Protein AF-A0A564YKG7-F1 (afdb_monomer)

Solvent-accessible surface area (backbone atoms only — not comparable to full-atom values): 9336 Å² total; per-residue (Å²): 109,69,66,60,52,50,51,50,54,52,35,52,55,52,32,69,45,23,55,72,31,90,76,61,44,78,62,88,45,63,47,64,56,39,18,54,8,56,54,52,36,49,40,49,22,56,75,68,75,46,90,70,88,72,75,79,60,101,71,80,46,73,68,45,15,39,49,20,32,40,50,39,52,49,44,40,38,72,76,66,64,47,84,74,76,94,68,52,47,66,47,40,49,69,27,40,61,72,52,46,53,51,52,53,50,53,51,55,51,52,59,54,45,49,63,57,48,49,53,53,50,51,55,51,55,63,65,62,67,77,77,77,86,79,85,88,78,88,77,92,78,85,88,83,84,88,83,88,84,87,87,85,92,132

Organism: Hymenolepis diminuta (NCBI:txid6216)

Structure (mmCIF, N/CA/C/O backbone):
data_AF-A0A564YKG7-F1
#
_entry.id   AF-A0A564YKG7-F1
#
loop_
_atom_site.group_PDB
_atom_site.id
_atom_site.type_symbol
_atom_site.label_atom_id
_atom_site.label_alt_id
_atom_site.label_comp_id
_atom_site.label_asym_id
_atom_site.label_entity_id
_atom_site.label_seq_id
_atom_site.pdbx_PDB_ins_code
_atom_site.Cartn_x
_atom_site.Cartn_y
_atom_site.Cartn_z
_atom_site.occupancy
_atom_site.B_iso_or_equiv
_atom_site.auth_seq_id
_atom_site.auth_comp_id
_atom_site.auth_asym_id
_atom_site.auth_atom_id
_atom_site.pdbx_PDB_model_num
ATOM 1 N N . GLU A 1 1 ? 18.132 -11.774 6.342 1.00 71.38 1 GLU A N 1
ATOM 2 C CA . GLU A 1 1 ? 17.190 -12.505 7.220 1.00 71.38 1 GLU A CA 1
ATOM 3 C C . GLU A 1 1 ? 16.064 -11.631 7.771 1.00 71.38 1 GLU A C 1
ATOM 5 O O . GLU A 1 1 ? 14.909 -11.943 7.517 1.00 71.38 1 GLU A O 1
ATOM 10 N N . GLN A 1 2 ? 16.363 -10.507 8.435 1.00 78.94 2 GLN A N 1
ATOM 11 C CA . GLN A 1 2 ? 15.334 -9.605 8.987 1.00 78.94 2 GLN A CA 1
ATOM 12 C C . GLN A 1 2 ? 14.319 -9.107 7.939 1.00 78.94 2 GLN A C 1
ATOM 14 O O . GLN A 1 2 ? 13.117 -9.179 8.175 1.00 78.94 2 GLN A O 1
ATOM 19 N N . GLU A 1 3 ? 14.773 -8.703 6.746 1.00 83.31 3 GLU A N 1
ATOM 20 C CA . GLU A 1 3 ? 13.881 -8.285 5.648 1.00 83.31 3 GLU A CA 1
ATOM 21 C C . GLU A 1 3 ? 12.915 -9.400 5.215 1.00 83.31 3 GLU A C 1
ATOM 23 O O . GLU A 1 3 ? 11.733 -9.156 4.995 1.00 83.31 3 GLU A O 1
ATOM 28 N N . ARG A 1 4 ? 13.394 -10.648 5.150 1.00 86.56 4 ARG A N 1
ATOM 29 C CA . ARG A 1 4 ? 12.584 -11.813 4.769 1.00 86.56 4 ARG A CA 1
ATOM 30 C C . ARG A 1 4 ? 11.471 -12.064 5.785 1.00 86.56 4 ARG A C 1
ATOM 32 O O . ARG A 1 4 ? 10.338 -12.350 5.399 1.00 86.56 4 ARG A O 1
ATOM 39 N N . ILE A 1 5 ? 11.797 -11.941 7.072 1.00 89.94 5 ILE A N 1
ATOM 40 C CA . ILE A 1 5 ? 10.836 -12.084 8.169 1.00 89.94 5 ILE A CA 1
ATOM 41 C C . ILE A 1 5 ? 9.810 -10.947 8.113 1.00 89.94 5 ILE A C 1
ATOM 43 O O . ILE A 1 5 ? 8.614 -11.227 8.100 1.00 89.94 5 ILE A O 1
ATOM 47 N N . GLN A 1 6 ? 10.253 -9.690 7.989 1.00 87.44 6 GLN A N 1
ATOM 48 C CA . GLN A 1 6 ? 9.356 -8.533 7.869 1.00 87.44 6 GLN A CA 1
ATOM 49 C C . GLN A 1 6 ? 8.428 -8.650 6.661 1.00 87.44 6 GLN A C 1
ATOM 51 O O . GLN A 1 6 ? 7.213 -8.532 6.810 1.00 87.44 6 GLN A O 1
ATOM 56 N N . LYS A 1 7 ? 8.977 -8.968 5.481 1.00 92.12 7 LYS A N 1
ATOM 57 C CA . LYS A 1 7 ? 8.200 -9.203 4.259 1.00 92.12 7 LYS A CA 1
ATOM 58 C C . LYS A 1 7 ? 7.117 -10.244 4.506 1.00 92.12 7 LYS A C 1
ATOM 60 O O . LYS A 1 7 ? 5.969 -10.010 4.142 1.00 92.12 7 LYS A O 1
ATOM 65 N N . LYS A 1 8 ? 7.450 -11.374 5.139 1.00 93.25 8 LYS A N 1
ATOM 66 C CA . LYS A 1 8 ? 6.479 -12.437 5.435 1.00 93.25 8 LYS A CA 1
ATOM 67 C C . LYS A 1 8 ? 5.382 -11.956 6.384 1.00 93.25 8 LYS A C 1
ATOM 69 O O . LYS A 1 8 ? 4.207 -12.175 6.103 1.00 93.25 8 LYS A O 1
ATOM 74 N N . THR A 1 9 ? 5.749 -11.277 7.468 1.00 94.88 9 THR A N 1
ATOM 75 C CA . THR A 1 9 ? 4.788 -10.731 8.435 1.00 94.88 9 THR A CA 1
ATOM 76 C C . THR A 1 9 ? 3.842 -9.732 7.774 1.00 94.88 9 THR A C 1
ATOM 78 O O . THR A 1 9 ? 2.628 -9.864 7.907 1.00 94.88 9 THR A O 1
ATOM 81 N N . PHE A 1 10 ? 4.372 -8.784 7.000 1.00 95.75 10 PHE A N 1
ATOM 82 C CA . PHE A 1 10 ? 3.563 -7.786 6.300 1.00 95.75 10 PHE A CA 1
ATOM 83 C C . PHE A 1 10 ? 2.703 -8.408 5.205 1.00 95.75 10 PHE A C 1
ATOM 85 O O . PHE A 1 10 ? 1.542 -8.045 5.076 1.00 95.75 10 PHE A O 1
ATOM 92 N N . THR A 1 11 ? 3.219 -9.391 4.467 1.00 96.62 11 THR A N 1
ATOM 93 C CA . THR A 1 11 ? 2.432 -10.123 3.461 1.00 96.62 11 THR A CA 1
ATOM 94 C C . THR A 1 11 ? 1.243 -10.828 4.108 1.00 96.62 11 THR A C 1
ATOM 96 O O . THR A 1 11 ? 0.119 -10.708 3.628 1.00 96.62 11 THR A O 1
ATOM 99 N N . ASN A 1 12 ? 1.469 -11.522 5.226 1.00 96.00 12 ASN A N 1
ATOM 100 C CA . ASN A 1 12 ? 0.398 -12.188 5.961 1.00 96.00 12 ASN A CA 1
ATOM 101 C C . ASN A 1 12 ? -0.634 -11.183 6.468 1.00 96.00 12 ASN A C 1
ATOM 103 O O . ASN A 1 12 ? -1.825 -11.411 6.286 1.00 96.00 12 ASN A O 1
ATOM 107 N N . TRP A 1 13 ? -0.185 -10.070 7.053 1.00 95.75 13 TRP A N 1
ATOM 108 C CA . TRP A 1 13 ? -1.078 -9.011 7.512 1.00 95.75 13 TRP A CA 1
ATOM 109 C C . TRP A 1 13 ? -1.899 -8.425 6.359 1.00 95.75 13 TRP A C 1
ATOM 111 O O . TRP A 1 13 ? -3.113 -8.366 6.458 1.00 95.75 13 TRP A O 1
ATOM 121 N N . VAL A 1 14 ? -1.291 -8.086 5.221 1.00 96.69 14 VAL A N 1
ATOM 122 C CA . VAL A 1 14 ? -2.030 -7.591 4.045 1.00 96.69 14 VAL A CA 1
ATOM 123 C C . VAL A 1 14 ? -3.079 -8.613 3.583 1.00 96.69 14 VAL A C 1
ATOM 125 O O . VAL A 1 14 ? -4.221 -8.249 3.299 1.00 96.69 14 VAL A O 1
ATOM 128 N N . ASN A 1 15 ? -2.731 -9.901 3.568 1.00 97.25 15 ASN A N 1
ATOM 129 C CA . ASN A 1 15 ? -3.637 -10.967 3.146 1.00 97.25 15 ASN A CA 1
ATOM 130 C C . ASN A 1 15 ? -4.844 -11.167 4.075 1.00 97.25 15 ASN A C 1
ATOM 132 O O . ASN A 1 15 ? -5.895 -11.577 3.584 1.00 97.25 15 ASN A O 1
ATOM 136 N N . THR A 1 16 ? -4.759 -10.858 5.377 1.00 95.88 16 THR A N 1
ATOM 137 C CA . THR A 1 16 ? -5.934 -10.962 6.270 1.00 95.88 16 THR A CA 1
ATOM 138 C C . THR A 1 16 ? -7.024 -9.948 5.915 1.00 95.88 16 THR A C 1
ATOM 140 O O . THR A 1 16 ? -8.202 -10.210 6.168 1.00 95.88 16 THR A O 1
ATOM 143 N N . TYR A 1 17 ? -6.655 -8.818 5.304 1.00 94.62 17 TYR A N 1
ATOM 144 C CA . TYR A 1 17 ? -7.596 -7.799 4.834 1.00 94.62 17 TYR A CA 1
ATOM 145 C C . TYR A 1 17 ? -7.992 -8.014 3.375 1.00 94.62 17 TYR A C 1
ATOM 147 O O . TYR A 1 17 ? -9.177 -7.954 3.061 1.00 94.62 17 TYR A O 1
ATOM 155 N N . LEU A 1 18 ? -7.053 -8.337 2.481 1.00 95.44 18 LEU A N 1
ATOM 156 C CA . LEU A 1 18 ? -7.394 -8.587 1.074 1.00 95.44 18 LEU A CA 1
ATOM 157 C C . LEU A 1 18 ? -8.314 -9.804 0.884 1.00 95.44 18 LEU A C 1
ATOM 159 O O . LEU A 1 18 ? -9.155 -9.789 -0.015 1.00 95.44 18 LEU A O 1
ATOM 163 N N . ALA A 1 19 ? -8.257 -10.794 1.781 1.00 95.62 19 ALA A N 1
ATOM 164 C CA . ALA A 1 19 ? -9.217 -11.898 1.809 1.00 95.62 19 ALA A CA 1
ATOM 165 C C . ALA A 1 19 ? -10.673 -11.439 2.040 1.00 95.62 19 ALA A C 1
ATOM 167 O O . ALA A 1 19 ? -11.602 -12.149 1.666 1.00 95.62 19 ALA A O 1
ATOM 168 N N . LYS A 1 20 ? -10.876 -10.262 2.652 1.00 93.56 20 LYS A N 1
ATOM 169 C CA . LYS A 1 20 ? -12.194 -9.648 2.889 1.00 93.56 20 LYS A CA 1
ATOM 170 C C . LYS A 1 20 ? -12.628 -8.716 1.751 1.00 93.56 20 LYS A C 1
ATOM 172 O O . LYS A 1 20 ? -13.766 -8.254 1.751 1.00 93.56 20 LYS A O 1
ATOM 177 N N . ALA A 1 21 ? -11.740 -8.407 0.803 1.00 91.94 21 ALA A N 1
ATOM 178 C CA . ALA A 1 21 ? -12.087 -7.594 -0.356 1.00 91.94 21 ALA A CA 1
ATOM 179 C C . ALA A 1 21 ? -13.103 -8.329 -1.249 1.00 91.94 21 ALA A C 1
ATOM 181 O O . ALA A 1 21 ? -13.201 -9.553 -1.224 1.00 91.94 21 ALA A O 1
ATOM 182 N N . ILE A 1 22 ? -13.854 -7.586 -2.069 1.00 86.88 22 ILE A N 1
ATOM 183 C CA . ILE A 1 22 ? -14.840 -8.163 -2.997 1.00 86.88 22 ILE A CA 1
ATOM 184 C C . ILE A 1 22 ? -14.491 -7.756 -4.439 1.00 86.88 22 ILE A C 1
ATOM 186 O O . ILE A 1 22 ? -14.588 -6.572 -4.771 1.00 86.88 22 ILE A O 1
ATOM 190 N N . PRO A 1 23 ? -14.048 -8.678 -5.318 1.00 89.69 23 PRO A N 1
ATOM 191 C CA . PRO A 1 23 ? -13.703 -10.076 -5.029 1.00 89.69 23 PRO A CA 1
ATOM 192 C C . PRO A 1 23 ? -12.478 -10.218 -4.099 1.00 89.69 23 PRO A C 1
ATOM 194 O O 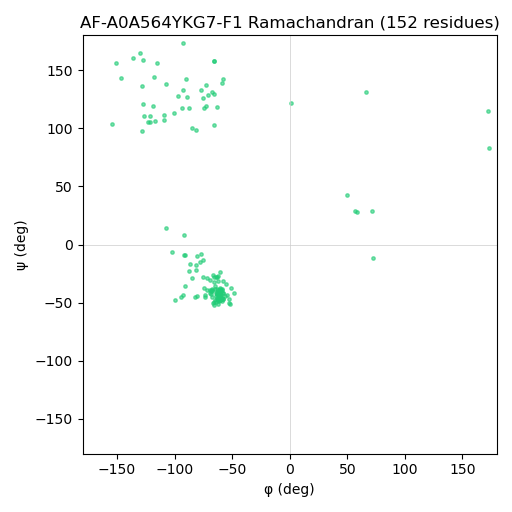. PRO A 1 23 ? -11.663 -9.287 -4.056 1.00 89.69 23 PRO A O 1
ATOM 197 N N . PRO A 1 24 ? -12.330 -11.364 -3.400 1.00 92.00 24 PRO A N 1
ATOM 198 C CA . PRO A 1 24 ? -11.158 -11.649 -2.575 1.00 92.00 24 PRO A CA 1
ATOM 199 C C . PRO A 1 24 ? -9.873 -11.599 -3.396 1.00 92.00 24 PRO A C 1
ATOM 201 O O . PRO A 1 24 ? -9.847 -12.037 -4.549 1.00 92.00 24 PRO A O 1
ATOM 204 N N . ASP A 1 25 ? -8.811 -11.075 -2.796 1.00 93.94 25 ASP A N 1
ATOM 205 C CA . ASP A 1 25 ? -7.505 -10.936 -3.436 1.00 93.94 25 ASP A CA 1
ATOM 206 C C . ASP A 1 25 ? -6.393 -11.372 -2.474 1.00 93.94 25 ASP A C 1
ATOM 208 O O . ASP A 1 25 ? -6.593 -11.443 -1.260 1.00 93.94 25 ASP A O 1
ATOM 212 N N . TYR A 1 26 ? -5.218 -11.685 -3.018 1.00 94.75 26 TYR A N 1
ATOM 213 C CA . TYR A 1 26 ? -4.078 -12.168 -2.246 1.00 94.75 26 TYR A CA 1
ATOM 214 C C . TYR A 1 26 ? -2.755 -11.697 -2.851 1.00 94.75 26 TYR A C 1
ATOM 216 O O . TYR A 1 26 ? -2.559 -11.667 -4.066 1.00 94.75 26 TYR A O 1
ATOM 224 N N . VAL A 1 27 ? -1.811 -11.386 -1.972 1.00 96.31 27 VAL A N 1
ATOM 225 C CA . VAL A 1 27 ? -0.412 -11.094 -2.278 1.00 96.31 27 VAL A CA 1
ATOM 226 C C . VAL A 1 27 ? 0.416 -12.356 -2.056 1.00 96.31 27 VAL A C 1
ATOM 228 O O . VAL A 1 27 ? 0.378 -12.957 -0.979 1.00 96.31 27 VAL A O 1
ATOM 231 N N . ARG A 1 28 ? 1.197 -12.741 -3.068 1.00 94.19 28 ARG A N 1
ATOM 232 C CA . ARG A 1 28 ? 2.205 -13.808 -2.994 1.00 94.19 28 ARG A CA 1
ATOM 233 C C . ARG A 1 28 ? 3.594 -13.219 -2.810 1.00 94.19 28 ARG A C 1
ATOM 235 O O . ARG A 1 28 ? 4.332 -13.651 -1.927 1.00 94.19 28 ARG A O 1
ATOM 242 N N . ASP A 1 29 ? 3.930 -12.213 -3.612 1.00 94.50 29 ASP A N 1
ATOM 243 C CA . ASP A 1 29 ? 5.152 -11.435 -3.461 1.00 94.50 29 ASP A CA 1
ATOM 244 C C . ASP A 1 29 ? 4.807 -9.960 -3.275 1.00 94.50 29 ASP A C 1
ATOM 246 O O . ASP A 1 29 ? 4.482 -9.256 -4.227 1.00 94.50 29 ASP A O 1
ATOM 250 N N . LEU A 1 30 ? 4.948 -9.478 -2.038 1.00 95.12 30 LEU A N 1
ATOM 251 C CA . LEU A 1 30 ? 4.651 -8.095 -1.671 1.00 95.12 30 LEU A CA 1
ATOM 252 C C . LEU A 1 30 ? 5.324 -7.050 -2.567 1.00 95.12 30 LEU A C 1
ATOM 254 O O . LEU A 1 30 ? 4.717 -6.026 -2.856 1.00 95.12 30 LEU A O 1
ATOM 258 N N . PHE A 1 31 ? 6.557 -7.287 -3.018 1.00 95.12 31 PHE A N 1
ATOM 259 C CA . PHE A 1 31 ? 7.302 -6.297 -3.800 1.00 95.12 31 PHE A CA 1
ATOM 260 C C . PHE A 1 31 ? 6.906 -6.289 -5.269 1.00 95.12 31 PHE A C 1
ATOM 262 O O . PHE A 1 31 ? 7.128 -5.287 -5.939 1.00 95.12 31 PHE A O 1
ATOM 269 N N . MET A 1 32 ? 6.327 -7.381 -5.770 1.00 94.94 32 MET A N 1
ATOM 270 C CA . MET A 1 32 ? 5.852 -7.476 -7.149 1.00 94.94 32 MET A CA 1
ATOM 271 C C . MET A 1 32 ? 4.367 -7.135 -7.250 1.00 94.94 32 MET A C 1
ATOM 273 O O . MET A 1 32 ? 3.972 -6.343 -8.101 1.00 94.94 32 MET A O 1
ATOM 277 N N . ASP A 1 33 ? 3.555 -7.669 -6.343 1.00 95.44 33 ASP A N 1
ATOM 278 C CA . ASP A 1 33 ? 2.096 -7.613 -6.426 1.00 95.44 33 ASP A CA 1
ATOM 279 C C . ASP A 1 33 ? 1.504 -6.256 -6.016 1.00 95.44 33 ASP A C 1
ATOM 281 O O . ASP A 1 33 ? 0.335 -6.007 -6.302 1.00 95.44 33 ASP A O 1
ATOM 285 N N . ILE A 1 34 ? 2.281 -5.394 -5.347 1.00 94.75 34 ILE A N 1
ATOM 286 C CA . ILE A 1 34 ? 1.888 -4.019 -4.978 1.00 94.75 34 ILE A CA 1
ATOM 287 C C . ILE A 1 34 ? 2.190 -3.008 -6.097 1.00 94.75 34 ILE A C 1
ATOM 289 O O . ILE A 1 34 ? 1.641 -1.907 -6.094 1.00 94.75 34 ILE A O 1
ATOM 293 N N . ARG A 1 35 ? 3.042 -3.361 -7.068 1.00 95.19 35 ARG A N 1
ATOM 294 C CA . ARG A 1 35 ? 3.593 -2.417 -8.059 1.00 95.19 35 ARG A CA 1
ATOM 295 C C . ARG A 1 35 ? 2.541 -1.779 -8.957 1.00 95.19 35 ARG A C 1
ATOM 297 O O . ARG A 1 35 ? 2.731 -0.651 -9.395 1.00 95.19 35 ARG A O 1
ATOM 304 N N . ASP A 1 36 ? 1.458 -2.495 -9.241 1.00 93.06 36 ASP A N 1
ATOM 305 C CA . ASP A 1 36 ? 0.355 -2.000 -10.070 1.00 93.06 36 ASP A CA 1
ATOM 306 C C . ASP A 1 36 ? -0.575 -1.019 -9.334 1.00 93.06 36 ASP A C 1
ATOM 308 O O . ASP A 1 36 ? -1.466 -0.423 -9.947 1.00 93.06 36 ASP A O 1
ATOM 312 N N . GLY A 1 37 ? -0.376 -0.869 -8.019 1.00 93.94 37 GLY A N 1
ATOM 313 C CA . GLY A 1 37 ? -1.169 -0.046 -7.115 1.00 93.94 37 GLY A CA 1
ATOM 314 C C . GLY A 1 37 ? -2.557 -0.606 -6.800 1.00 93.94 37 GLY A C 1
ATOM 315 O O . GLY A 1 37 ? -3.189 -0.141 -5.856 1.00 93.94 37 GLY A O 1
ATOM 316 N N . VAL A 1 38 ? -3.038 -1.627 -7.514 1.00 95.25 38 VAL A N 1
ATOM 317 C CA . VAL A 1 38 ? -4.417 -2.117 -7.379 1.00 95.25 38 VAL A CA 1
ATOM 318 C C . VAL A 1 38 ? -4.623 -2.735 -6.004 1.00 95.25 38 VAL A C 1
ATOM 320 O O . VAL A 1 38 ? -5.559 -2.367 -5.297 1.00 95.25 38 VAL A O 1
ATOM 323 N N . LYS A 1 39 ? -3.731 -3.638 -5.583 1.00 95.44 39 LYS A N 1
ATOM 324 C CA . LYS A 1 39 ? -3.843 -4.285 -4.264 1.00 95.44 39 LYS A CA 1
ATOM 325 C C . LYS A 1 39 ? -3.670 -3.301 -3.118 1.00 95.44 39 LYS A C 1
ATOM 327 O O . LYS A 1 39 ? -4.303 -3.463 -2.081 1.00 95.44 39 LYS A O 1
ATOM 332 N N . LEU A 1 40 ? -2.855 -2.267 -3.319 1.00 95.81 40 LEU A N 1
ATOM 333 C CA . LEU A 1 40 ? -2.680 -1.200 -2.343 1.00 95.81 40 LEU A CA 1
ATOM 334 C C . LEU A 1 40 ? -3.984 -0.418 -2.154 1.00 95.81 40 LEU A C 1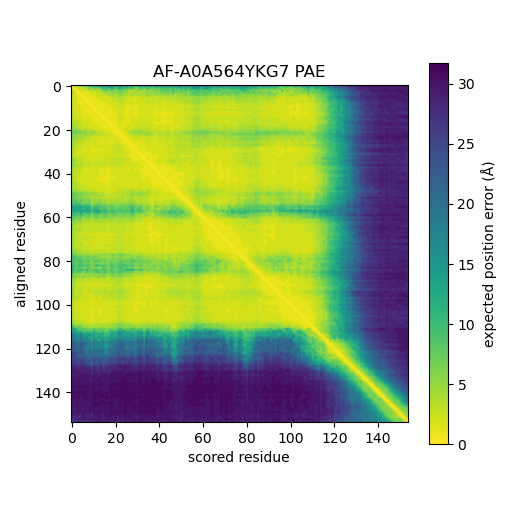
ATOM 336 O O . LEU A 1 40 ? -4.420 -0.236 -1.023 1.00 95.81 40 LEU A O 1
ATOM 340 N N . VAL A 1 41 ? -4.641 -0.020 -3.246 1.00 95.62 41 VAL A N 1
ATOM 341 C CA . VAL A 1 41 ? -5.935 0.668 -3.168 1.00 95.62 41 VAL A CA 1
ATOM 342 C C . VAL A 1 41 ? -6.987 -0.233 -2.520 1.00 95.62 41 VAL A C 1
ATOM 344 O O . VAL A 1 41 ? -7.627 0.190 -1.565 1.00 95.62 41 VAL A O 1
ATOM 347 N N . ARG A 1 42 ? -7.103 -1.500 -2.942 1.00 95.31 42 ARG A N 1
ATOM 348 C CA . ARG A 1 42 ? -8.059 -2.460 -2.353 1.00 95.31 42 ARG A CA 1
ATOM 349 C C . ARG A 1 42 ? -7.843 -2.682 -0.858 1.00 95.31 42 ARG A C 1
ATOM 351 O O . ARG A 1 42 ? -8.806 -2.805 -0.108 1.00 95.31 42 ARG A O 1
ATOM 358 N N . LEU A 1 43 ? -6.588 -2.744 -0.420 1.00 95.94 43 LEU A N 1
ATOM 359 C CA . LEU A 1 43 ? -6.246 -2.841 0.996 1.00 95.94 43 LEU A CA 1
ATOM 360 C C . LEU A 1 43 ? -6.789 -1.629 1.763 1.00 95.94 43 LEU A C 1
ATOM 362 O O . LEU A 1 43 ? -7.424 -1.801 2.801 1.00 95.94 43 LEU A O 1
ATOM 366 N N . LEU A 1 44 ? -6.579 -0.420 1.237 1.00 94.69 44 LEU A N 1
ATOM 367 C CA . LEU A 1 44 ? -7.090 0.808 1.845 1.00 94.69 44 LEU A CA 1
ATOM 368 C C . LEU A 1 44 ? -8.616 0.860 1.846 1.00 94.69 44 LEU A C 1
ATOM 370 O O . LEU A 1 44 ? -9.184 1.290 2.842 1.00 94.69 44 LEU A O 1
ATOM 374 N N . GLU A 1 45 ? -9.276 0.384 0.789 1.00 94.12 45 GLU A N 1
ATOM 375 C CA . GLU A 1 45 ? -10.738 0.281 0.743 1.00 94.12 45 GLU A CA 1
ATOM 376 C C . GLU A 1 45 ? -11.283 -0.583 1.882 1.00 94.12 45 GLU A C 1
ATOM 378 O O . GLU A 1 45 ? -12.213 -0.171 2.570 1.00 94.12 45 GLU A O 1
ATOM 383 N N . VAL A 1 46 ? -10.687 -1.760 2.107 1.00 94.38 46 VAL A N 1
ATOM 384 C CA . VAL A 1 46 ? -11.111 -2.679 3.175 1.00 94.38 46 VAL A CA 1
ATOM 385 C C . VAL A 1 46 ? -10.800 -2.112 4.558 1.00 94.38 46 VAL A C 1
ATOM 387 O O . VAL A 1 46 ? -11.622 -2.226 5.460 1.00 94.38 46 VAL A O 1
ATOM 390 N N . LEU A 1 47 ? -9.622 -1.513 4.744 1.00 92.25 47 LEU A N 1
ATOM 391 C CA . LEU A 1 47 ? -9.218 -0.949 6.034 1.00 92.25 47 LEU A CA 1
ATOM 392 C C . LEU A 1 47 ? -10.058 0.267 6.428 1.00 92.25 47 LEU A C 1
ATOM 394 O O . LEU A 1 47 ? -10.361 0.462 7.601 1.00 92.25 47 LEU A O 1
ATOM 398 N N . ALA A 1 48 ? -10.396 1.111 5.456 1.00 90.44 48 ALA A N 1
ATOM 399 C CA . ALA A 1 48 ? -11.132 2.344 5.682 1.00 90.44 48 ALA A CA 1
ATOM 400 C C . ALA A 1 48 ? -12.650 2.200 5.556 1.00 90.44 48 ALA A C 1
ATOM 402 O O . ALA A 1 48 ? -13.344 3.170 5.852 1.00 90.44 48 ALA A O 1
ATOM 403 N N . ASP A 1 49 ? -13.127 1.052 5.076 1.00 90.88 49 ASP A N 1
ATOM 404 C CA . ASP A 1 49 ? -14.511 0.803 4.667 1.00 90.88 49 ASP A CA 1
ATOM 405 C C . ASP A 1 49 ? -15.062 1.883 3.713 1.00 90.88 49 ASP A C 1
ATOM 407 O O . ASP A 1 49 ? -16.184 2.371 3.826 1.00 90.88 49 ASP A O 1
ATOM 411 N N . VAL A 1 50 ? -14.233 2.293 2.748 1.00 91.06 50 VAL A N 1
ATOM 412 C CA . VAL A 1 50 ? -14.593 3.268 1.704 1.00 91.06 50 VAL A CA 1
ATOM 413 C C . VAL A 1 50 ? -14.286 2.705 0.326 1.00 91.06 50 VAL A C 1
ATOM 415 O O . VAL A 1 50 ? -13.467 1.804 0.175 1.00 91.06 50 VAL A O 1
ATOM 418 N N . ARG A 1 51 ? -14.936 3.242 -0.708 1.00 90.50 51 ARG A N 1
ATOM 419 C CA . ARG A 1 51 ? -14.588 2.936 -2.100 1.00 90.50 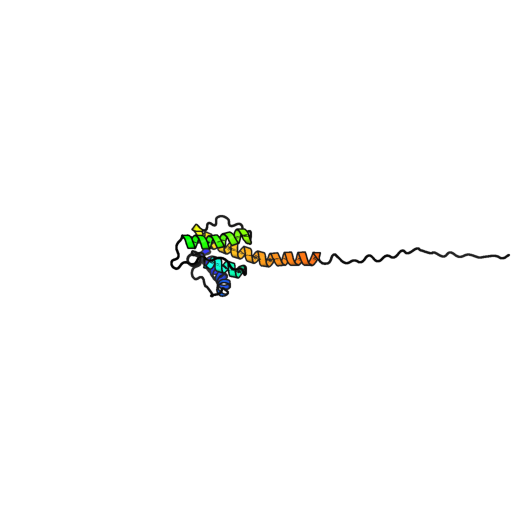51 ARG A CA 1
ATOM 420 C C . ARG A 1 51 ? -13.604 3.963 -2.626 1.00 90.50 51 ARG A C 1
ATOM 422 O O . ARG A 1 51 ? -13.816 5.164 -2.462 1.00 90.50 51 ARG A O 1
ATOM 429 N N . LEU A 1 52 ? -12.549 3.479 -3.265 1.00 91.12 52 LEU A N 1
ATOM 430 C CA . LEU A 1 52 ? -11.514 4.301 -3.868 1.00 91.12 52 LEU A CA 1
ATOM 431 C C . LEU A 1 52 ? -11.487 4.056 -5.378 1.00 91.12 52 LEU A C 1
ATOM 433 O O . LEU A 1 52 ? -11.735 2.938 -5.832 1.00 91.12 52 LEU A O 1
ATOM 437 N N . PRO A 1 53 ? -11.209 5.092 -6.183 1.00 89.50 53 PRO A N 1
ATOM 438 C CA . PRO A 1 53 ? -11.093 4.909 -7.618 1.00 89.50 53 PRO A CA 1
ATOM 439 C C . PRO A 1 53 ? -9.881 4.019 -7.923 1.00 89.50 53 PRO A C 1
ATOM 441 O O . PRO A 1 53 ? -8.783 4.259 -7.430 1.00 89.50 53 PRO A O 1
ATOM 444 N N . ILE A 1 54 ? -10.092 2.985 -8.738 1.00 90.31 54 ILE A N 1
ATOM 445 C CA . ILE A 1 54 ? -9.029 2.118 -9.254 1.00 90.31 54 ILE A CA 1
ATOM 446 C C . ILE A 1 54 ? -9.039 2.244 -10.771 1.00 90.31 54 ILE A C 1
ATOM 448 O O . ILE A 1 54 ? -10.022 1.881 -11.421 1.00 90.31 54 ILE A O 1
ATOM 452 N N . GLU A 1 55 ? -7.934 2.701 -11.345 1.00 85.69 55 GLU A N 1
ATOM 453 C CA . GLU A 1 55 ? -7.718 2.642 -12.781 1.00 85.69 55 GLU A CA 1
ATOM 454 C C . GLU A 1 55 ? -7.446 1.202 -13.210 1.00 85.69 55 GLU A C 1
ATOM 456 O O . GLU A 1 55 ? -6.483 0.554 -12.782 1.00 85.69 55 GLU A O 1
ATOM 461 N N . ARG A 1 56 ? -8.320 0.700 -14.084 1.00 84.44 56 ARG A N 1
ATOM 462 C CA . ARG A 1 56 ? -8.180 -0.595 -14.744 1.00 84.44 56 ARG A CA 1
ATOM 463 C C . ARG A 1 56 ? -8.315 -0.384 -16.242 1.00 84.44 56 ARG A C 1
ATOM 465 O O . ARG A 1 56 ? -9.346 0.088 -16.710 1.00 84.44 56 ARG A O 1
ATOM 472 N N . ALA A 1 57 ? -7.282 -0.758 -16.983 1.00 81.88 57 ALA A N 1
ATOM 473 C CA . ALA A 1 57 ? -7.284 -0.755 -18.439 1.00 81.88 57 ALA A CA 1
ATOM 474 C C . ALA A 1 57 ? -7.160 -2.190 -18.963 1.00 81.88 57 ALA A C 1
ATOM 476 O O . ALA A 1 57 ? -6.608 -3.056 -18.283 1.00 81.88 57 ALA A O 1
ATOM 477 N N . SER A 1 58 ? -7.620 -2.436 -20.196 1.00 81.94 58 SER A N 1
ATOM 478 C CA . SER A 1 58 ? -7.424 -3.737 -20.860 1.00 81.94 58 SER A CA 1
ATOM 479 C C . SER A 1 58 ? -5.941 -4.098 -20.988 1.00 81.94 58 SER A C 1
ATOM 481 O O . SER A 1 58 ? -5.595 -5.275 -20.966 1.00 81.94 58 SER A O 1
ATOM 483 N N . VAL A 1 59 ? -5.074 -3.090 -21.124 1.00 86.31 59 VAL A N 1
ATOM 484 C CA . VAL A 1 59 ? -3.619 -3.234 -21.085 1.00 86.31 59 VAL A CA 1
ATOM 485 C C . VAL A 1 59 ? -3.089 -2.258 -20.049 1.00 86.31 59 VAL A C 1
ATOM 487 O O . VAL A 1 59 ? -3.138 -1.040 -20.229 1.00 86.31 59 VAL A O 1
ATOM 490 N N . MET A 1 60 ? -2.596 -2.793 -18.938 1.00 89.69 60 MET A N 1
ATOM 491 C CA . MET A 1 60 ? -1.996 -1.969 -17.903 1.00 89.69 60 MET A CA 1
ATOM 492 C C . MET A 1 60 ? -0.628 -1.450 -18.354 1.00 89.69 60 MET A C 1
ATOM 494 O O . MET A 1 60 ? 0.183 -2.177 -18.923 1.00 89.69 60 MET A O 1
ATOM 498 N N . GLN A 1 61 ? -0.379 -0.171 -18.082 1.00 91.19 61 GLN A N 1
ATOM 499 C CA . GLN A 1 61 ? 0.861 0.522 -18.412 1.00 91.19 61 GLN A CA 1
ATOM 500 C C . GLN A 1 61 ? 1.370 1.239 -17.167 1.00 91.19 61 GLN A C 1
ATOM 502 O O . GLN A 1 61 ? 0.626 1.458 -16.211 1.00 91.19 61 GLN A O 1
ATOM 507 N N . ARG A 1 62 ? 2.640 1.653 -17.192 1.00 92.25 62 ARG A N 1
ATOM 508 C CA . ARG A 1 62 ? 3.281 2.321 -16.053 1.00 92.25 62 ARG A CA 1
ATOM 509 C C . ARG A 1 62 ? 2.523 3.570 -15.585 1.00 92.25 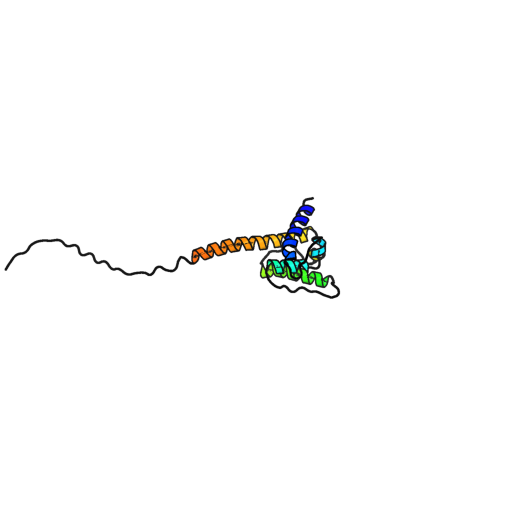62 ARG A C 1
ATOM 511 O O . ARG A 1 62 ? 2.494 3.828 -14.388 1.00 92.25 62 ARG A O 1
ATOM 518 N N . ALA A 1 63 ? 1.891 4.309 -16.498 1.00 92.38 63 ALA A N 1
ATOM 519 C CA . ALA A 1 63 ? 1.057 5.459 -16.148 1.00 92.38 63 ALA A CA 1
ATOM 520 C C . ALA A 1 63 ? -0.129 5.061 -15.248 1.00 92.38 63 ALA A C 1
ATOM 522 O O . ALA A 1 63 ? -0.328 5.682 -14.209 1.00 92.38 63 ALA A O 1
ATOM 523 N N . HIS A 1 64 ? -0.831 3.971 -15.578 1.00 93.50 64 HIS A N 1
ATOM 524 C CA . HIS A 1 64 ? -1.925 3.438 -14.758 1.00 93.50 64 HIS A CA 1
ATOM 525 C C . HIS A 1 64 ? -1.431 2.976 -13.376 1.00 93.50 64 HIS A C 1
ATOM 527 O O . HIS A 1 64 ? -2.083 3.216 -12.364 1.00 93.50 64 HIS A O 1
ATOM 533 N N . TYR A 1 65 ? -0.242 2.361 -13.307 1.00 94.88 65 TYR A N 1
ATOM 534 C CA . TYR A 1 65 ? 0.367 1.964 -12.029 1.00 94.88 65 TYR A CA 1
ATOM 535 C C . TYR A 1 65 ? 0.655 3.173 -11.144 1.00 94.88 65 TYR A C 1
ATOM 537 O O . TYR A 1 65 ? 0.294 3.190 -9.969 1.00 94.88 65 TYR A O 1
ATOM 545 N N . LEU A 1 66 ? 1.270 4.206 -11.724 1.00 95.25 66 LEU A N 1
ATOM 546 C CA . LEU A 1 66 ? 1.546 5.456 -11.026 1.00 95.25 66 LEU A CA 1
ATOM 547 C C . LEU A 1 66 ? 0.261 6.121 -10.541 1.00 95.25 66 LEU A C 1
ATOM 549 O O . LEU A 1 66 ? 0.242 6.598 -9.410 1.00 95.25 66 LEU A O 1
ATOM 553 N N . SER A 1 67 ? -0.796 6.124 -11.357 1.00 95.44 67 SER A N 1
ATOM 554 C CA . SER A 1 67 ? -2.088 6.700 -10.978 1.00 95.44 67 SER A CA 1
ATOM 555 C C . SER A 1 67 ? -2.699 5.967 -9.783 1.00 95.44 67 SER A C 1
ATOM 557 O O . SER A 1 67 ? -2.957 6.589 -8.756 1.00 95.44 67 SER A O 1
ATOM 559 N N . ASN A 1 68 ? -2.797 4.633 -9.836 1.00 95.81 68 ASN A N 1
ATOM 560 C CA . ASN A 1 68 ? -3.321 3.825 -8.729 1.00 95.81 68 ASN A CA 1
ATOM 561 C C . ASN A 1 68 ? -2.520 4.001 -7.434 1.00 95.81 68 ASN A C 1
ATOM 563 O O . ASN A 1 68 ? -3.089 4.184 -6.356 1.00 95.81 68 ASN A O 1
ATOM 567 N N . VAL A 1 69 ? -1.186 3.964 -7.525 1.00 96.31 69 VAL A N 1
ATOM 568 C CA . VAL A 1 69 ? -0.325 4.199 -6.361 1.00 96.31 69 VAL A CA 1
ATOM 569 C C . VAL A 1 69 ? -0.531 5.616 -5.830 1.00 96.31 69 VAL A C 1
ATOM 571 O O . VAL A 1 69 ? -0.669 5.790 -4.622 1.00 96.31 69 VAL A O 1
ATOM 574 N N . LYS A 1 70 ? -0.599 6.624 -6.704 1.00 95.25 70 LYS A N 1
ATOM 575 C CA . LYS A 1 70 ? -0.847 8.011 -6.305 1.00 95.25 70 LYS A CA 1
ATOM 576 C C . LYS A 1 70 ? -2.184 8.143 -5.579 1.00 95.25 70 LYS A C 1
ATOM 578 O O . LYS A 1 70 ? -2.199 8.721 -4.502 1.00 95.25 70 LYS A O 1
ATOM 583 N N . THR A 1 71 ? -3.261 7.541 -6.081 1.00 95.31 71 THR A N 1
ATOM 584 C CA . THR A 1 71 ? -4.561 7.519 -5.393 1.00 95.31 71 THR A CA 1
ATOM 585 C C . THR A 1 71 ? -4.447 6.968 -3.973 1.00 95.31 71 THR A C 1
ATOM 587 O O . THR A 1 71 ? -5.005 7.545 -3.040 1.00 95.31 71 THR A O 1
ATOM 590 N N . ALA A 1 72 ? -3.698 5.879 -3.785 1.00 95.19 72 ALA A N 1
ATOM 591 C CA . ALA A 1 72 ? -3.466 5.321 -2.459 1.00 95.19 72 ALA A CA 1
ATOM 592 C C . ALA A 1 72 ? -2.679 6.280 -1.545 1.00 95.19 72 ALA A C 1
ATOM 594 O O . ALA A 1 72 ? -3.051 6.468 -0.386 1.00 95.19 72 ALA A O 1
ATOM 595 N N . LEU A 1 73 ? -1.612 6.911 -2.046 1.00 94.75 73 LEU A N 1
ATOM 596 C CA . LEU A 1 73 ? -0.811 7.852 -1.251 1.00 94.75 73 LEU A CA 1
ATOM 597 C C . LEU A 1 73 ? -1.582 9.141 -0.922 1.00 94.75 73 LEU A C 1
ATOM 599 O O . LEU A 1 73 ? -1.516 9.627 0.210 1.00 94.75 73 LEU A O 1
ATOM 603 N N . ASP A 1 74 ? -2.349 9.668 -1.874 1.00 93.81 74 ASP A N 1
ATOM 604 C CA . ASP A 1 74 ? -3.212 10.834 -1.679 1.00 93.81 74 ASP A CA 1
ATOM 605 C C . ASP A 1 74 ? -4.270 10.523 -0.615 1.00 93.81 74 ASP A C 1
ATOM 607 O O . ASP A 1 74 ? -4.473 11.303 0.309 1.00 93.81 74 ASP A O 1
ATOM 611 N N . PHE A 1 75 ? -4.879 9.334 -0.642 1.00 93.56 75 PHE A N 1
ATOM 612 C CA . PHE A 1 75 ? -5.806 8.917 0.409 1.00 93.56 75 PHE A CA 1
ATOM 613 C C . PHE A 1 75 ? -5.150 8.916 1.803 1.00 93.56 75 PHE A C 1
ATOM 615 O O . PHE A 1 75 ? -5.708 9.457 2.763 1.00 93.56 75 PHE A O 1
ATOM 622 N N . LEU A 1 76 ? -3.947 8.349 1.919 1.00 91.62 76 LEU A N 1
ATOM 623 C CA . LEU A 1 76 ? -3.202 8.284 3.181 1.00 91.62 76 LEU A CA 1
ATOM 624 C C . LEU A 1 76 ? -2.834 9.679 3.716 1.00 91.62 76 LEU A C 1
ATOM 626 O O . LEU A 1 76 ? -2.953 9.950 4.912 1.00 91.62 76 LEU A O 1
ATOM 630 N N . THR A 1 77 ? -2.425 10.590 2.841 1.00 90.38 77 THR A N 1
ATOM 631 C CA . THR A 1 77 ? -2.015 11.948 3.231 1.00 90.38 77 THR A CA 1
ATOM 632 C C . THR A 1 77 ? -3.208 12.880 3.454 1.00 90.38 77 THR A C 1
ATOM 634 O O . THR A 1 77 ? -3.266 13.594 4.455 1.00 90.38 77 THR A O 1
ATOM 637 N N . GLU A 1 78 ? -4.204 12.866 2.574 1.00 88.88 78 GLU A N 1
ATOM 638 C CA . GLU A 1 78 ? -5.324 13.803 2.615 1.00 88.88 78 GLU A CA 1
ATOM 639 C C . GLU A 1 78 ? -6.408 13.382 3.604 1.00 88.88 78 GLU A C 1
ATOM 641 O O . GLU A 1 78 ? -6.896 14.231 4.361 1.00 88.88 78 GLU A O 1
ATOM 646 N N . LYS A 1 79 ? -6.786 12.095 3.608 1.00 86.25 79 LYS A N 1
ATOM 647 C CA . LYS A 1 79 ? -7.891 11.574 4.430 1.00 86.25 79 LYS A CA 1
ATOM 648 C C . LYS A 1 79 ? -7.427 11.079 5.790 1.00 86.25 79 LYS A C 1
ATOM 650 O O . LYS A 1 79 ? -8.163 11.248 6.754 1.00 86.25 79 LYS A O 1
ATOM 655 N N . ARG A 1 80 ? -6.234 10.484 5.874 1.00 81.94 80 ARG A N 1
ATOM 656 C CA . ARG A 1 80 ? -5.672 9.962 7.135 1.00 81.94 80 ARG A CA 1
ATOM 657 C C . ARG A 1 80 ? -4.609 10.863 7.767 1.00 81.94 80 ARG A C 1
ATOM 659 O O . ARG A 1 80 ? -4.193 10.604 8.886 1.00 81.94 80 ARG A O 1
ATOM 666 N N . LYS A 1 81 ? -4.191 11.943 7.092 1.00 84.62 81 LYS A N 1
ATOM 667 C CA . LYS A 1 81 ? -3.175 12.897 7.591 1.00 84.62 81 LYS A CA 1
ATOM 668 C C . LYS A 1 81 ? -1.833 12.242 7.945 1.00 84.62 81 LYS A C 1
ATOM 670 O O . LYS A 1 81 ? -1.082 12.757 8.772 1.00 84.62 81 LYS A O 1
ATOM 675 N N . ILE A 1 82 ? -1.498 11.136 7.280 1.00 86.75 82 ILE A N 1
ATOM 676 C CA . ILE A 1 82 ? -0.233 10.426 7.475 1.00 86.75 82 ILE A CA 1
ATOM 677 C C . ILE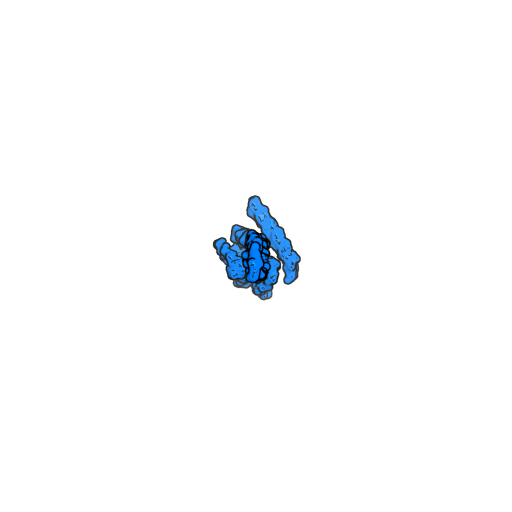 A 1 82 ? 0.883 11.191 6.763 1.00 86.75 82 ILE A C 1
ATOM 679 O O . ILE A 1 82 ? 0.762 11.554 5.594 1.00 86.75 82 ILE A O 1
ATOM 683 N N . LYS A 1 83 ? 2.009 11.404 7.450 1.00 81.94 83 LYS A N 1
ATOM 684 C CA . LYS A 1 83 ? 3.218 11.972 6.842 1.00 81.94 83 LYS A CA 1
ATOM 685 C C . LYS A 1 83 ? 4.035 10.866 6.183 1.00 81.94 83 LYS A C 1
ATOM 687 O O . LYS A 1 83 ? 4.776 10.152 6.852 1.00 81.94 83 LYS A O 1
ATOM 692 N N . LEU A 1 84 ? 3.911 10.747 4.866 1.00 86.62 84 LEU A N 1
ATOM 693 C CA . LEU A 1 84 ? 4.729 9.840 4.066 1.00 86.62 84 LEU A CA 1
ATOM 694 C C . LEU A 1 84 ? 6.092 10.492 3.788 1.00 86.62 84 LEU A C 1
ATOM 696 O O . LEU A 1 84 ? 6.219 11.341 2.909 1.00 86.62 84 LEU A O 1
ATOM 700 N N . VAL A 1 85 ? 7.115 10.131 4.563 1.00 82.69 85 VAL A N 1
ATOM 701 C CA . VAL A 1 85 ? 8.480 10.650 4.381 1.00 82.69 85 VAL A CA 1
ATOM 702 C C . VAL A 1 85 ? 9.239 9.744 3.416 1.00 82.69 85 VAL A C 1
ATOM 704 O O . VAL A 1 85 ? 9.320 8.540 3.638 1.00 82.69 85 VAL A O 1
ATOM 707 N N . ASN A 1 86 ? 9.821 10.324 2.363 1.00 88.44 86 ASN A N 1
ATOM 708 C CA . ASN A 1 86 ? 10.637 9.619 1.364 1.00 88.44 86 ASN A CA 1
ATOM 709 C C . ASN A 1 86 ? 9.914 8.476 0.622 1.00 88.44 86 ASN A C 1
ATOM 711 O O . ASN A 1 86 ? 10.558 7.533 0.167 1.00 88.44 86 ASN A O 1
ATOM 715 N N . ILE A 1 87 ? 8.589 8.557 0.471 1.00 91.38 87 ILE A N 1
ATOM 716 C CA . ILE A 1 87 ? 7.807 7.607 -0.330 1.00 91.38 87 ILE A CA 1
ATOM 717 C C . ILE A 1 87 ? 7.329 8.322 -1.592 1.00 91.38 87 ILE A C 1
ATOM 719 O O . ILE A 1 87 ? 6.489 9.216 -1.529 1.00 91.38 87 ILE A O 1
ATOM 723 N N . ASN A 1 88 ? 7.864 7.918 -2.742 1.00 92.88 88 ASN A N 1
ATOM 724 C CA . ASN A 1 88 ? 7.451 8.406 -4.056 1.00 92.88 88 ASN A CA 1
ATOM 725 C C . ASN A 1 88 ? 6.665 7.300 -4.789 1.00 92.88 88 ASN A C 1
ATOM 727 O O . ASN A 1 88 ? 7.101 6.144 -4.759 1.00 92.88 88 ASN A O 1
ATOM 731 N N . PRO A 1 89 ? 5.550 7.616 -5.480 1.00 93.56 89 PRO A N 1
ATOM 732 C CA . PRO A 1 89 ? 4.816 6.644 -6.286 1.00 93.56 89 PRO A CA 1
ATOM 733 C C . PRO A 1 89 ? 5.689 5.817 -7.237 1.00 93.56 89 PRO A C 1
ATOM 735 O O . PRO A 1 89 ? 5.510 4.606 -7.329 1.00 93.56 89 PRO A O 1
ATOM 738 N N . ALA A 1 90 ? 6.665 6.438 -7.908 1.00 95.06 90 ALA A N 1
ATOM 739 C CA . ALA A 1 90 ? 7.531 5.741 -8.862 1.00 95.06 90 ALA A CA 1
ATOM 740 C C . ALA A 1 90 ? 8.331 4.608 -8.210 1.00 95.06 90 ALA A C 1
ATOM 742 O O . ALA A 1 90 ? 8.446 3.520 -8.765 1.00 95.06 90 ALA A O 1
ATOM 743 N N . ASP A 1 91 ? 8.794 4.838 -6.988 1.00 95.25 91 ASP A N 1
ATOM 744 C CA . ASP A 1 91 ? 9.608 3.894 -6.235 1.00 95.25 91 ASP A CA 1
ATOM 745 C C . ASP A 1 91 ? 8.812 2.678 -5.740 1.00 95.25 91 ASP A C 1
ATOM 747 O O . ASP A 1 91 ? 9.357 1.580 -5.595 1.00 95.25 91 ASP A O 1
ATOM 751 N N . VAL A 1 92 ? 7.513 2.872 -5.500 1.00 95.62 92 VAL A N 1
ATOM 752 C CA . VAL A 1 92 ? 6.562 1.795 -5.196 1.00 95.62 92 VAL A CA 1
ATOM 753 C C . VAL A 1 92 ? 6.255 0.997 -6.463 1.00 95.62 92 VAL A C 1
ATOM 755 O O . VAL A 1 92 ? 6.289 -0.232 -6.430 1.00 95.62 92 VAL A O 1
ATOM 758 N N . VAL A 1 93 ? 6.038 1.674 -7.598 1.00 96.19 93 VAL A N 1
ATOM 759 C CA . VAL A 1 93 ? 5.840 1.027 -8.909 1.00 96.19 93 VAL A CA 1
ATOM 760 C C . VAL A 1 93 ? 7.085 0.258 -9.356 1.00 96.19 93 VAL A C 1
ATOM 762 O O . VAL A 1 93 ? 6.976 -0.742 -10.064 1.00 96.19 93 VAL A O 1
ATOM 765 N N . ASP A 1 94 ? 8.277 0.663 -8.929 1.00 94.75 94 ASP A N 1
ATOM 766 C CA . ASP A 1 94 ? 9.518 -0.082 -9.161 1.00 94.75 94 ASP A CA 1
ATOM 767 C C . ASP A 1 94 ? 9.717 -1.246 -8.181 1.00 94.75 94 ASP A C 1
ATOM 769 O O . ASP A 1 94 ? 10.572 -2.099 -8.409 1.00 94.75 94 ASP A O 1
ATOM 773 N N . GLY A 1 95 ? 8.886 -1.341 -7.138 1.00 93.44 95 GLY A N 1
ATOM 774 C CA . GLY A 1 95 ? 8.907 -2.441 -6.177 1.00 93.44 95 GLY A CA 1
ATOM 775 C C . GLY A 1 95 ? 10.115 -2.403 -5.246 1.00 93.44 95 GLY A C 1
ATOM 776 O O . GLY A 1 95 ? 10.582 -3.456 -4.812 1.00 93.44 95 GLY A O 1
ATOM 777 N N . ARG A 1 96 ? 10.661 -1.213 -4.946 1.00 94.81 96 ARG A N 1
ATOM 778 C CA . ARG A 1 96 ? 11.857 -1.092 -4.097 1.00 94.81 96 ARG A CA 1
ATOM 779 C C . ARG A 1 96 ? 11.558 -1.607 -2.677 1.00 94.81 96 ARG A C 1
ATOM 781 O O . ARG A 1 96 ? 10.737 -0.985 -1.996 1.00 94.81 96 ARG A O 1
ATOM 788 N N . PRO A 1 97 ? 12.243 -2.662 -2.183 1.00 93.62 97 PRO A N 1
ATOM 789 C CA . PRO A 1 97 ? 11.891 -3.333 -0.928 1.00 93.62 97 PRO A CA 1
ATOM 790 C C . PRO A 1 97 ? 11.738 -2.393 0.270 1.00 93.62 97 PRO A C 1
ATOM 792 O O . PRO A 1 97 ? 10.692 -2.383 0.911 1.00 93.62 97 PRO A O 1
ATOM 795 N N . ALA A 1 98 ? 12.730 -1.536 0.528 1.00 92.31 98 ALA A N 1
ATOM 796 C CA . ALA A 1 98 ? 12.710 -0.618 1.668 1.00 92.31 98 ALA A CA 1
ATOM 797 C C . ALA A 1 98 ? 11.525 0.365 1.634 1.00 92.31 98 ALA A C 1
ATOM 799 O O . ALA A 1 98 ? 10.928 0.655 2.668 1.00 92.31 98 ALA A O 1
ATOM 800 N N . ILE A 1 99 ? 11.151 0.843 0.443 1.00 94.69 99 ILE A N 1
ATOM 801 C CA . ILE A 1 99 ? 10.042 1.789 0.267 1.00 94.69 99 ILE A CA 1
ATOM 802 C C . ILE A 1 99 ? 8.703 1.086 0.443 1.00 94.69 99 ILE A C 1
ATOM 804 O O . ILE A 1 99 ? 7.837 1.596 1.147 1.00 94.69 99 ILE A O 1
ATOM 808 N N . VAL A 1 100 ? 8.539 -0.096 -0.159 1.00 95.56 100 VAL A N 1
ATOM 809 C CA . VAL A 1 100 ? 7.304 -0.879 -0.031 1.00 95.56 100 VAL A CA 1
ATOM 810 C C . VAL A 1 100 ? 7.089 -1.294 1.424 1.00 95.56 100 VAL A C 1
ATOM 812 O O . VAL A 1 100 ? 5.995 -1.110 1.950 1.00 95.56 100 VAL A O 1
ATOM 815 N N . LEU A 1 101 ? 8.126 -1.788 2.107 1.00 94.38 101 LEU A N 1
ATOM 816 C CA . LEU A 1 101 ? 8.039 -2.129 3.530 1.00 94.38 101 LEU A CA 1
ATOM 817 C C . LEU A 1 101 ? 7.709 -0.901 4.386 1.00 94.38 101 LEU A C 1
ATOM 819 O O . LEU A 1 101 ? 6.831 -0.989 5.240 1.00 94.38 101 LEU A O 1
ATOM 823 N N . GLY A 1 102 ? 8.363 0.238 4.135 1.00 94.25 102 GLY A N 1
ATOM 824 C CA . GLY A 1 102 ? 8.085 1.492 4.838 1.00 94.25 102 GLY A CA 1
ATOM 825 C C . GLY A 1 102 ? 6.641 1.962 4.656 1.00 94.25 102 GLY A C 1
ATOM 826 O O . GLY A 1 102 ? 5.988 2.325 5.629 1.00 94.25 102 GLY A O 1
ATOM 827 N N . LEU A 1 103 ? 6.112 1.875 3.433 1.00 95.25 103 LEU A N 1
ATOM 828 C CA . LEU A 1 103 ? 4.727 2.226 3.129 1.00 95.25 103 LEU A CA 1
ATOM 829 C C . LEU A 1 103 ? 3.729 1.313 3.850 1.00 95.25 103 LEU A C 1
ATOM 831 O O . LEU A 1 103 ? 2.814 1.810 4.504 1.00 95.25 103 LEU A O 1
ATOM 835 N N . ILE A 1 104 ? 3.901 -0.010 3.764 1.00 95.38 104 ILE A N 1
ATOM 836 C CA . ILE A 1 104 ? 3.004 -0.956 4.443 1.00 95.38 104 ILE A CA 1
ATOM 837 C C . ILE A 1 104 ? 3.074 -0.768 5.959 1.00 95.38 104 ILE A C 1
ATOM 839 O O . ILE A 1 104 ? 2.038 -0.766 6.618 1.00 95.38 104 ILE A O 1
ATOM 843 N N . TRP A 1 105 ? 4.263 -0.523 6.510 1.00 93.62 105 TRP A N 1
ATOM 844 C CA . TRP A 1 105 ? 4.423 -0.182 7.920 1.00 93.62 105 TRP A CA 1
ATOM 845 C C . TRP A 1 105 ? 3.655 1.088 8.307 1.00 93.62 105 TRP A C 1
ATOM 847 O O . TRP A 1 105 ? 2.929 1.076 9.298 1.00 93.62 105 TRP A O 1
ATOM 857 N N . SER A 1 106 ? 3.754 2.166 7.519 1.00 92.69 106 SER A N 1
ATOM 858 C CA . SER A 1 106 ? 2.981 3.393 7.760 1.00 92.69 106 SER A CA 1
ATOM 859 C C . SER A 1 106 ? 1.471 3.143 7.748 1.00 92.69 106 SER A C 1
ATOM 861 O O . SER A 1 106 ? 0.758 3.715 8.570 1.00 92.69 106 SER A O 1
ATOM 863 N N . ILE A 1 107 ? 0.985 2.272 6.858 1.00 92.88 107 ILE A N 1
ATOM 864 C CA . ILE A 1 107 ? -0.430 1.884 6.803 1.00 92.88 107 ILE A CA 1
ATOM 865 C C . ILE A 1 107 ? -0.818 1.110 8.067 1.00 92.88 107 ILE A C 1
ATOM 867 O O . ILE A 1 107 ? -1.766 1.503 8.740 1.00 92.88 107 ILE A O 1
ATOM 871 N N . ILE A 1 108 ? -0.070 0.060 8.424 1.00 91.56 108 ILE A N 1
ATOM 872 C CA . ILE A 1 108 ? -0.314 -0.733 9.640 1.00 91.56 108 ILE A CA 1
ATOM 873 C C . ILE A 1 108 ? -0.397 0.185 10.859 1.00 91.56 108 ILE A C 1
ATOM 875 O O . ILE A 1 108 ? -1.358 0.122 11.624 1.00 91.56 108 ILE A O 1
ATOM 879 N N . LEU A 1 109 ? 0.594 1.065 11.014 1.00 88.88 109 LEU A N 1
ATOM 880 C CA . LEU A 1 109 ? 0.688 1.959 12.156 1.00 88.88 109 LEU A CA 1
ATOM 881 C C . LEU A 1 109 ? -0.498 2.928 12.219 1.00 88.88 109 LEU A C 1
ATOM 883 O O . LEU A 1 109 ? -1.055 3.121 13.294 1.00 88.88 109 LEU A O 1
ATOM 887 N N . SER A 1 110 ? -0.916 3.501 11.086 1.00 85.38 110 SER A N 1
ATOM 888 C CA . SER A 1 110 ? -2.046 4.436 11.061 1.00 85.38 110 SER A CA 1
ATOM 889 C C . SER A 1 110 ? -3.340 3.786 11.535 1.00 85.38 110 SER A C 1
ATOM 891 O O . SER A 1 110 ? -4.019 4.344 12.388 1.00 85.38 110 SER A O 1
ATOM 893 N N . PHE A 1 111 ? -3.676 2.605 11.016 1.00 83.00 111 PHE A N 1
ATOM 894 C CA . PHE A 1 111 ? -4.949 1.961 11.344 1.00 83.00 111 PHE A CA 1
ATOM 895 C C . PHE A 1 111 ? -4.954 1.332 12.742 1.00 83.00 111 PHE A C 1
ATOM 897 O O . PHE A 1 111 ? -6.002 1.268 13.375 1.00 83.00 111 PHE A O 1
ATOM 904 N N . HIS A 1 112 ? -3.791 0.923 13.253 1.00 78.44 112 HIS A N 1
ATOM 905 C CA . HIS A 1 112 ? -3.666 0.446 14.629 1.00 78.44 112 HIS A CA 1
ATOM 906 C C . HIS A 1 112 ? -3.786 1.595 15.644 1.00 78.44 112 HIS A C 1
ATOM 908 O O . HIS A 1 112 ? -4.418 1.449 16.687 1.00 78.44 112 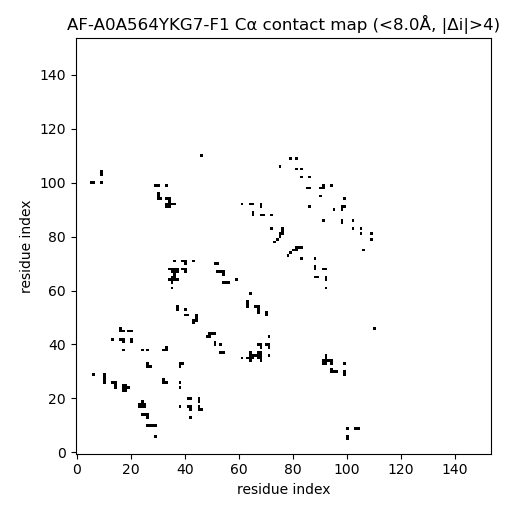HIS A O 1
ATOM 914 N N . ILE A 1 113 ? -3.207 2.763 15.337 1.00 71.00 113 ILE A N 1
ATOM 915 C CA . ILE A 1 113 ? -3.345 3.951 16.188 1.00 71.00 113 ILE A CA 1
ATOM 916 C C . ILE A 1 113 ? -4.775 4.488 16.145 1.00 71.00 113 ILE A C 1
ATOM 918 O O . ILE A 1 113 ? -5.267 4.877 17.195 1.00 71.00 113 ILE A O 1
ATOM 922 N N . ASP A 1 114 ? -5.451 4.493 14.994 1.00 66.50 114 ASP A N 1
ATOM 923 C CA . ASP A 1 114 ? -6.845 4.949 14.907 1.00 66.50 114 ASP A CA 1
ATOM 924 C C . ASP A 1 114 ? -7.775 4.087 15.786 1.00 66.50 114 ASP A C 1
ATOM 926 O O . ASP A 1 114 ? -8.554 4.637 16.564 1.00 66.50 114 ASP A O 1
ATOM 930 N N . GLU A 1 115 ? -7.633 2.754 15.760 1.00 64.25 115 GLU A N 1
ATOM 931 C CA . GLU A 1 115 ? -8.407 1.836 16.616 1.00 64.25 115 GLU A CA 1
ATOM 932 C C . GLU A 1 115 ? -8.215 2.134 18.114 1.00 64.25 115 GLU A C 1
ATOM 934 O O . GLU A 1 115 ? -9.177 2.164 18.881 1.00 64.25 115 GLU A O 1
ATOM 939 N N . HIS A 1 116 ? -6.983 2.416 18.548 1.00 60.00 116 HIS A N 1
ATOM 940 C CA . HIS A 1 116 ? -6.688 2.702 19.956 1.00 60.00 116 HIS A CA 1
ATOM 941 C C . HIS A 1 116 ? -6.914 4.172 20.357 1.00 60.00 116 HIS A C 1
ATOM 943 O O . HIS A 1 116 ? -7.234 4.467 21.510 1.00 60.00 116 HIS A O 1
ATOM 949 N N . GLY A 1 117 ? -6.772 5.106 19.419 1.00 60.16 117 GLY A N 1
ATOM 950 C CA . GLY A 1 117 ? -6.956 6.541 19.614 1.00 60.16 117 GLY A CA 1
ATOM 951 C C . GLY A 1 117 ? -8.427 6.930 19.729 1.00 60.16 117 GLY A C 1
ATOM 952 O O . GLY A 1 117 ? -8.770 7.768 20.568 1.00 60.16 117 GLY A O 1
ATOM 953 N N . ASP A 1 118 ? -9.313 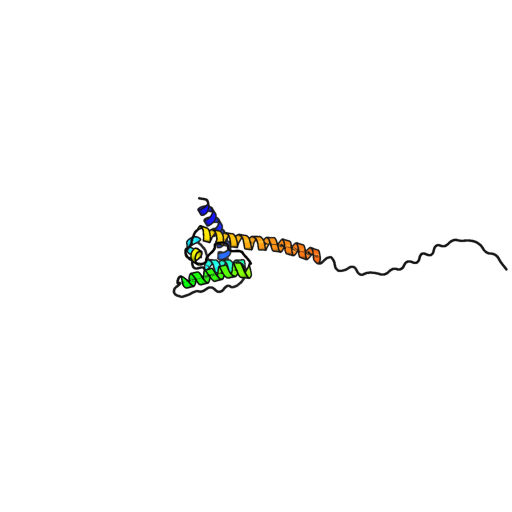6.284 18.965 1.00 57.62 118 ASP A N 1
ATOM 954 C CA . ASP A 1 118 ? -10.757 6.498 19.097 1.00 57.62 118 ASP A CA 1
ATOM 955 C C . ASP A 1 118 ? -11.308 5.942 20.415 1.00 57.62 118 ASP A C 1
ATOM 957 O O . ASP A 1 118 ? -12.196 6.565 20.994 1.00 57.62 118 ASP A O 1
ATOM 961 N N . VAL A 1 119 ? -10.732 4.871 20.977 1.00 58.94 119 VAL A N 1
ATOM 962 C CA . VAL A 1 119 ? -11.068 4.417 22.342 1.00 58.94 119 VAL A CA 1
ATOM 963 C C . VAL A 1 119 ? -10.740 5.501 23.372 1.00 58.94 119 VAL A C 1
ATOM 965 O O . VAL A 1 119 ? -11.547 5.779 24.261 1.00 58.94 119 VAL A O 1
ATOM 968 N N . LEU A 1 120 ? -9.592 6.172 23.232 1.00 58.84 120 LEU A N 1
ATOM 969 C CA . LEU A 1 120 ? -9.194 7.262 24.127 1.00 58.84 120 LEU A CA 1
ATOM 970 C C . LEU A 1 120 ? -10.101 8.499 23.971 1.00 58.84 120 LEU A C 1
ATOM 972 O O . LEU A 1 120 ? -10.489 9.120 24.965 1.00 58.84 120 LEU A O 1
ATOM 976 N N . ARG A 1 121 ? -10.485 8.849 22.735 1.00 59.09 121 ARG A N 1
ATOM 977 C CA . ARG A 1 121 ? -11.403 9.970 2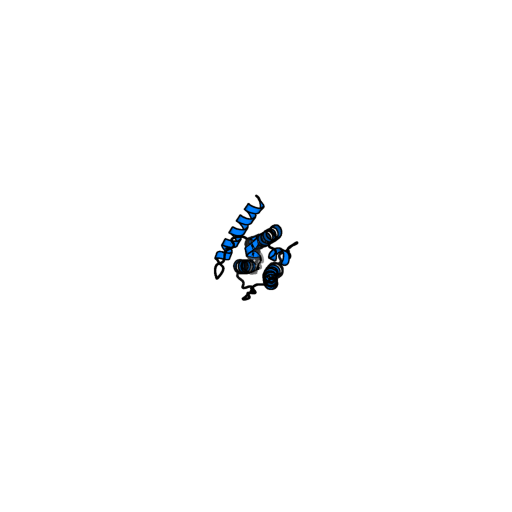2.454 1.00 59.09 121 ARG A CA 1
ATOM 978 C C . ARG A 1 121 ? -12.827 9.678 22.920 1.00 59.09 121 ARG A C 1
ATOM 980 O O . ARG A 1 121 ? -13.445 10.554 23.520 1.00 59.09 121 ARG A O 1
ATOM 987 N N . ALA A 1 122 ? -13.324 8.460 22.712 1.00 59.88 122 ALA A N 1
ATOM 988 C CA . ALA A 1 122 ? -14.626 8.016 23.203 1.00 59.88 122 ALA A CA 1
ATOM 989 C C . ALA A 1 122 ? -14.677 8.022 24.737 1.00 59.88 122 ALA A C 1
ATOM 991 O O . ALA A 1 122 ? -15.640 8.527 25.313 1.00 59.88 122 ALA A O 1
ATOM 992 N N . ALA A 1 123 ? -13.615 7.556 25.404 1.00 59.84 123 ALA A N 1
ATOM 993 C CA . ALA A 1 123 ? -13.488 7.646 26.857 1.00 59.84 123 ALA A CA 1
ATOM 994 C C . ALA A 1 123 ? -13.495 9.106 27.349 1.00 59.84 123 ALA A C 1
ATOM 996 O O . ALA A 1 123 ? -14.148 9.417 28.342 1.00 59.84 123 ALA A O 1
ATOM 997 N N . THR A 1 124 ? -12.842 10.020 26.625 1.00 58.78 124 THR A N 1
ATOM 998 C CA . THR A 1 124 ? -12.834 11.453 26.967 1.00 58.78 124 THR A CA 1
ATOM 999 C C . THR A 1 124 ? -14.221 12.086 26.790 1.00 58.78 124 THR A C 1
ATOM 1001 O O . THR A 1 124 ? -14.714 12.748 27.702 1.00 58.78 124 THR A O 1
ATOM 1004 N N . MET A 1 125 ? -14.915 11.814 25.680 1.00 58.62 125 MET A N 1
ATOM 1005 C CA . MET A 1 125 ? -16.270 12.334 25.433 1.00 58.62 125 MET A CA 1
ATOM 1006 C C . MET A 1 125 ? -17.301 11.784 26.433 1.00 58.62 125 MET A C 1
ATOM 1008 O O . MET A 1 125 ? -18.181 12.518 26.879 1.00 58.62 125 MET A O 1
ATOM 1012 N N . ALA A 1 126 ? -17.167 10.522 26.859 1.00 59.81 126 ALA A N 1
ATOM 1013 C CA . ALA A 1 126 ? -18.027 9.935 27.889 1.00 59.81 126 ALA A CA 1
ATOM 1014 C C . ALA A 1 126 ? -17.900 10.643 29.256 1.00 59.81 126 ALA A C 1
ATOM 1016 O O . ALA A 1 126 ? -18.861 10.673 30.025 1.00 59.81 126 ALA A O 1
ATOM 1017 N N . THR A 1 127 ? -16.750 11.261 29.551 1.00 58.53 127 THR A N 1
ATOM 1018 C CA . THR A 1 127 ? -16.548 12.025 30.796 1.00 58.53 127 THR A CA 1
ATOM 1019 C C . THR A 1 127 ? -17.100 13.454 30.761 1.00 58.53 127 THR A C 1
ATOM 1021 O O . THR A 1 127 ? -17.320 14.043 31.819 1.00 58.53 127 THR A O 1
ATOM 1024 N N . GLU A 1 128 ? -17.381 14.018 29.582 1.00 55.16 128 GLU A N 1
ATOM 1025 C CA . GLU A 1 128 ? -17.926 15.381 29.451 1.00 55.16 128 GLU A CA 1
ATOM 1026 C C . GLU A 1 128 ? -19.464 15.432 29.527 1.00 55.16 128 GLU A C 1
ATOM 1028 O O . GLU A 1 128 ? -20.028 16.451 29.928 1.00 55.16 128 GLU A O 1
ATOM 1033 N N . VAL A 1 129 ? -20.158 14.327 29.230 1.00 54.38 129 VAL A N 1
ATOM 1034 C CA . VAL A 1 129 ? -21.636 14.270 29.205 1.00 54.38 129 VAL A CA 1
ATOM 1035 C C . VAL A 1 129 ? -22.272 14.249 30.611 1.00 54.38 129 VAL A C 1
ATOM 1037 O O . VAL A 1 129 ? -23.452 14.544 30.754 1.00 54.38 129 VAL A O 1
ATOM 1040 N N . THR A 1 130 ? -21.516 14.006 31.687 1.00 53.16 130 THR A N 1
ATOM 1041 C CA . THR A 1 130 ? -22.052 13.920 33.067 1.00 53.16 130 THR A CA 1
ATOM 1042 C C . THR A 1 130 ? -22.042 15.233 33.870 1.00 53.16 130 THR A C 1
ATOM 1044 O O . THR A 1 130 ? -22.362 15.220 35.056 1.00 53.16 130 THR A O 1
ATOM 1047 N N . LYS A 1 131 ? -21.716 16.390 33.266 1.00 50.62 131 LYS A N 1
ATOM 1048 C CA . LYS A 1 131 ? -21.636 17.691 33.980 1.00 50.62 131 LYS A CA 1
ATOM 1049 C C . LYS A 1 131 ? -22.762 18.699 33.702 1.00 50.62 131 LYS A C 1
ATOM 1051 O O . LYS A 1 131 ? -22.640 19.862 34.085 1.00 50.62 131 LYS A O 1
ATOM 1056 N N . LYS A 1 132 ? -23.877 18.290 33.098 1.00 48.59 132 LYS A N 1
ATOM 1057 C CA . LYS A 1 132 ? -25.092 19.115 33.013 1.00 48.59 132 LYS A CA 1
ATOM 1058 C C . LYS A 1 132 ? -26.277 18.299 33.504 1.00 48.59 132 LYS A C 1
ATOM 1060 O O . LYS A 1 132 ? -26.758 17.472 32.753 1.00 48.59 132 LYS A O 1
ATOM 1065 N N . ASP A 1 133 ? -26.641 18.489 34.770 1.00 47.44 133 ASP A N 1
ATOM 1066 C CA . ASP A 1 133 ? -28.024 18.538 35.271 1.00 47.44 133 ASP A CA 1
ATOM 1067 C C . ASP A 1 133 ? -27.996 18.605 36.806 1.00 47.44 133 ASP A C 1
ATOM 1069 O O . ASP A 1 133 ? -28.138 17.607 37.509 1.00 47.44 133 ASP A O 1
ATOM 1073 N N . THR A 1 134 ? -27.817 19.815 37.341 1.00 45.62 134 THR A N 1
ATOM 1074 C CA . THR A 1 134 ? -28.181 20.107 38.734 1.00 45.62 134 THR A CA 1
ATOM 1075 C C . THR A 1 134 ? -29.281 21.166 38.709 1.00 45.62 134 THR A C 1
ATOM 1077 O O . THR A 1 134 ? -28.984 22.327 38.417 1.00 45.62 134 THR A O 1
ATOM 1080 N N . PRO A 1 135 ? -30.550 20.823 38.989 1.00 44.34 135 PRO A N 1
ATOM 1081 C CA . PRO A 1 135 ? -31.591 21.825 39.138 1.00 44.34 135 PRO A CA 1
ATOM 1082 C C . PRO A 1 135 ? -31.414 22.527 40.491 1.00 44.34 135 PRO A C 1
ATOM 1084 O O . PRO A 1 135 ? -31.486 21.909 41.553 1.00 44.34 135 PRO A O 1
ATOM 1087 N N . THR A 1 136 ? -31.154 23.834 40.456 1.00 45.06 136 THR A N 1
ATOM 1088 C CA . THR A 1 136 ? -31.089 24.702 41.637 1.00 45.06 136 THR A CA 1
ATOM 1089 C C . THR A 1 136 ? -32.475 24.808 42.281 1.00 45.06 136 THR A C 1
ATOM 1091 O O . THR A 1 136 ? -33.343 25.525 41.788 1.00 45.06 136 THR A O 1
ATOM 1094 N N . ALA A 1 137 ? -32.694 24.098 43.391 1.00 43.41 137 ALA A N 1
ATOM 1095 C CA . ALA A 1 137 ? -33.879 24.254 44.230 1.00 43.41 137 ALA A CA 1
ATOM 1096 C C . ALA A 1 137 ? -33.604 25.258 45.364 1.00 43.41 137 ALA A C 1
ATOM 1098 O O . ALA A 1 137 ? -32.745 25.046 46.219 1.00 43.41 137 ALA A O 1
ATOM 1099 N N . ASN A 1 138 ? -34.360 26.357 45.353 1.00 50.16 138 ASN A N 1
ATOM 1100 C CA . ASN A 1 138 ? -34.411 27.387 46.389 1.00 50.16 138 ASN A CA 1
ATOM 1101 C C . ASN A 1 138 ? -34.828 26.817 47.752 1.00 50.16 138 ASN A C 1
ATOM 1103 O O . ASN A 1 138 ? -35.823 26.096 47.837 1.00 50.16 138 ASN A O 1
ATOM 1107 N N . ARG A 1 139 ? -34.182 27.268 48.837 1.00 41.72 139 ARG A N 1
ATOM 1108 C CA . ARG A 1 139 ? -34.817 27.298 50.163 1.00 41.72 139 ARG A CA 1
ATOM 1109 C C . ARG A 1 139 ? -34.196 28.368 51.062 1.00 41.72 139 ARG A C 1
ATOM 1111 O O . ARG A 1 139 ? -33.115 28.189 51.611 1.00 41.72 139 ARG A O 1
ATOM 1118 N N . ALA A 1 140 ? -34.912 29.480 51.215 1.00 46.69 140 ALA A N 1
ATOM 1119 C CA . ALA A 1 140 ? -34.682 30.433 52.291 1.00 46.69 140 ALA A CA 1
ATOM 1120 C C . ALA A 1 140 ? -35.064 29.779 53.630 1.00 46.69 140 ALA A C 1
ATOM 1122 O O . ALA A 1 140 ? -36.140 29.192 53.753 1.00 46.69 140 ALA A O 1
ATOM 1123 N N . VAL A 1 141 ? -34.183 29.874 54.625 1.00 40.50 141 VAL A N 1
ATOM 1124 C CA . VAL A 1 141 ? -34.454 29.490 56.014 1.00 40.50 141 VAL A CA 1
ATOM 1125 C C . VAL A 1 141 ? -34.194 30.722 56.873 1.00 40.50 141 VAL A C 1
ATOM 1127 O O . VAL A 1 141 ? -33.049 31.114 57.082 1.00 40.50 141 VAL A O 1
ATOM 1130 N N . THR A 1 142 ? -35.263 31.366 57.338 1.00 42.72 142 THR A N 1
ATOM 1131 C CA . THR A 1 142 ? -35.211 32.373 58.403 1.00 42.72 142 THR A CA 1
ATOM 1132 C C . THR A 1 142 ? -35.320 31.653 59.745 1.00 42.72 142 THR A C 1
ATOM 1134 O O . THR A 1 142 ? -36.330 31.004 60.016 1.00 42.72 142 THR A O 1
ATOM 1137 N N . ASN A 1 143 ? -34.282 31.751 60.576 1.00 32.81 143 ASN A N 1
ATOM 1138 C CA . ASN A 1 143 ? -34.256 31.193 61.928 1.00 32.81 143 ASN A CA 1
ATOM 1139 C C . ASN A 1 143 ? -35.088 32.051 62.894 1.00 32.81 143 ASN A C 1
ATOM 1141 O O . ASN A 1 143 ? -34.830 33.243 63.047 1.00 32.81 143 ASN A O 1
ATOM 1145 N N . SER A 1 144 ? -36.033 31.424 63.594 1.00 36.31 144 SER A N 1
ATOM 1146 C CA . SER A 1 144 ? -36.748 31.977 64.747 1.00 36.31 144 SER A CA 1
ATOM 1147 C C . SER A 1 144 ? -36.297 31.253 66.019 1.00 36.31 144 SER A C 1
ATOM 1149 O O . SER A 1 144 ? -36.656 30.095 66.229 1.00 36.31 144 SER A O 1
ATOM 1151 N N . THR A 1 145 ? -35.517 31.925 66.868 1.00 40.59 145 THR A N 1
ATOM 1152 C CA . THR A 1 145 ? -35.116 31.413 68.187 1.00 40.59 145 THR A CA 1
ATOM 1153 C C . THR A 1 145 ? -35.989 32.052 69.261 1.00 40.59 145 THR A C 1
ATOM 1155 O O . THR A 1 145 ? -35.910 33.253 69.509 1.00 40.59 145 THR A O 1
ATOM 1158 N N . SER A 1 146 ? -36.819 31.238 69.908 1.00 38.94 146 SER A N 1
ATOM 1159 C CA . SER A 1 146 ? -37.627 31.611 71.067 1.00 38.94 146 SER A CA 1
ATOM 1160 C C . SER A 1 146 ? -36.742 31.807 72.304 1.00 38.94 146 SER A C 1
ATOM 1162 O O . SER A 1 146 ? -35.982 30.911 72.672 1.00 38.94 146 SER A O 1
ATOM 1164 N N . LYS A 1 147 ? -36.883 32.943 72.996 1.00 46.34 147 LYS A N 1
ATOM 1165 C CA . LYS A 1 147 ? -36.566 33.056 74.425 1.00 46.34 147 LYS A CA 1
ATOM 1166 C C . LYS A 1 147 ? -37.747 33.674 75.170 1.00 46.34 147 LYS A C 1
ATOM 1168 O O . LYS A 1 147 ? -38.409 34.590 74.701 1.00 46.34 147 LYS A O 1
ATOM 1173 N N . GLN A 1 148 ? -37.998 33.053 76.307 1.00 40.09 148 GLN A N 1
ATOM 1174 C CA . GLN A 1 148 ? -39.140 33.094 77.208 1.00 40.09 148 GLN A CA 1
ATOM 1175 C C . GLN A 1 148 ? -38.948 34.197 78.266 1.00 40.09 148 GLN A C 1
ATOM 1177 O O . GLN A 1 148 ? -37.821 34.328 78.738 1.00 40.09 148 GLN A O 1
ATOM 1182 N N . ALA A 1 149 ? -40.006 34.927 78.664 1.00 38.94 149 ALA A N 1
ATOM 1183 C CA . ALA A 1 149 ? -40.319 35.257 80.073 1.00 38.94 149 ALA A CA 1
ATOM 1184 C C . ALA A 1 149 ? -41.491 36.265 80.262 1.00 38.94 149 ALA A C 1
ATOM 1186 O O . ALA A 1 149 ? -41.357 37.432 79.923 1.00 38.94 149 ALA A O 1
ATOM 1187 N N . ILE A 1 150 ? -42.570 35.756 80.887 1.00 46.00 150 ILE A N 1
ATOM 1188 C CA . ILE A 1 150 ? -43.367 36.268 82.040 1.00 46.00 150 ILE A CA 1
ATOM 1189 C C . ILE A 1 150 ? -44.205 37.586 81.906 1.00 46.00 150 ILE A C 1
ATOM 1191 O O . ILE A 1 150 ? -43.668 38.607 81.490 1.00 46.00 150 ILE A O 1
ATOM 1195 N N . PRO A 1 151 ? -45.505 37.598 82.321 1.00 52.62 151 PRO A N 1
ATOM 1196 C CA . PRO A 1 151 ? -46.426 38.757 82.283 1.00 52.62 151 PRO A CA 1
ATOM 1197 C C . PRO A 1 151 ? -46.429 39.582 83.598 1.00 52.62 151 PRO A C 1
ATOM 1199 O O . PRO A 1 151 ? -45.825 39.143 84.579 1.00 52.62 151 PRO A O 1
ATOM 1202 N N . PRO A 1 152 ? -47.122 40.746 83.669 1.00 50.44 152 PRO A N 1
ATOM 1203 C CA . PRO A 1 152 ? -48.442 40.739 84.329 1.00 50.44 152 PRO A CA 1
ATOM 1204 C C . PRO A 1 152 ? -49.493 41.781 83.852 1.00 50.44 152 PRO A C 1
ATOM 1206 O O . PRO A 1 152 ? -49.183 42.839 83.320 1.00 50.44 152 PRO A O 1
ATOM 1209 N N . VAL A 1 153 ? -50.749 41.398 84.117 1.00 41.22 153 VAL A N 1
ATOM 1210 C CA . VAL A 1 153 ? -51.972 42.135 84.524 1.00 41.22 153 VAL A CA 1
ATOM 1211 C C . VAL A 1 153 ? -51.899 43.667 84.678 1.00 41.22 153 VAL A C 1
ATOM 1213 O O . VAL A 1 153 ? -51.200 44.154 85.564 1.00 41.22 153 VAL A O 1
ATOM 1216 N N . ALA A 1 154 ? -52.737 44.399 83.933 1.0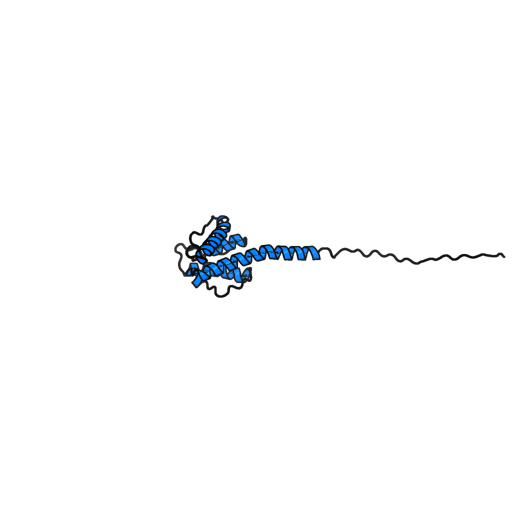0 40.06 154 ALA A N 1
ATOM 1217 C CA . ALA A 1 154 ? -53.992 45.050 84.371 1.00 40.06 154 ALA A CA 1
ATOM 1218 C C . ALA A 1 154 ? -54.632 45.790 83.184 1.00 40.06 154 ALA A C 1
ATOM 1220 O O . ALA A 1 154 ? -53.876 46.454 82.440 1.00 40.06 154 ALA A O 1
#

Secondary structure (DSSP, 8-state):
-HHHHHHHHHHHHHHHHHTTSSS----SSHHHHTTTSHHHHHHHHHHHT--------SS--HHHHHHHHHHHHHIIIIIS-----S--HHHHHTT-HHHHHHHHHHHHHHHHHHHHHHHHHHHHHHHHGGG-----------------------

Radius of gyration: 31.56 Å; Cα contacts (8 Å, |Δi|>4): 135; chains: 1; bounding box: 71×59×106 Å

Foldseek 3Di:
DVLVVLQVVLQVVLQVQQCVFVVRDHDPGLLQVCLQLQSLQSSCCSLVVHDFDQDDDPDRDNVSSLVSLVSSVCCCCVVLVQDQPPAHSVCSNNSPSVNSSSVSVSVVVSSVCVVVVVVVVVVVVVVVVPPDDDDDDDDDDDDDDDDDDDDDDD

Mean predicted aligned error: 12.31 Å

InterPro domains:
  IPR001589 Actinin-type actin-binding domain, conserved site [PS00019] (6-15)
  IPR001589 Actinin-type actin-binding domain, conserved site [PS00020] (84-108)
  IPR001715 Calponin homology domain [PF00307] (6-111)
  IPR001715 Calponin homology domain [PS50021] (4-112)
  IPR001715 Calponin homology domain [SM00033] (6-110)
  IPR036872 CH domain superfamily [G3DSA:1.10.418.10] (1-116)
  IPR036872 CH domain superfamily [SSF47576] (1-115)
  IPR052403 LINC complex-associated protein [PTHR47535] (1-116)

Nearest PDB structures (foldseek):
  2wa6-assembly1_A  TM=9.137E-01  e=3.378E-07  Homo sapiens
  2wa7-assembly1_A  TM=9.115E-01  e=7.000E-07  Homo sapiens
  3hoc-assembly3_A  TM=9.097E-01  e=1.118E-06  Homo sapiens
  2wfn-assembly1_B  TM=9.079E-01  e=9.565E-07  Homo sapiens
  3hoc-assembly3_B  TM=9.096E-01  e=2.088E-06  Homo sapiens

pLDDT: mean 80.59, std 19.38, range [32.81, 97.25]

Sequence (154 aa):
EQERIQKKTFTNWVNTYLAKAIPPDYVRDLFMDIRDGVKLVRLLEVLADVRLPIERASVMQRAHYLSNVKTALDFLTEKRKIKLVNINPADVVDGRPAIVLGLIWSIILSFHIDEHGDVLRAATMATEVTKKDTPTANRAVTNSTSKQAIPPVA